Protein AF-A0A090NFE3-F1 (afdb_monomer)

InterPro domains:
  IPR029066 PLP-binding barrel [SSF51419] (34-99)

Organism: NCBI:txid1401327

Solvent-accessible surface area (backbone atoms only — not comparable to full-atom values): 6899 Å² total; per-residue (Å²): 141,56,65,69,56,39,60,73,75,45,48,63,58,55,54,50,53,52,53,38,36,76,70,67,76,46,66,85,99,66,87,86,77,62,63,69,58,52,48,52,52,50,44,54,52,50,58,54,29,56,79,70,74,49,87,48,63,47,72,40,71,91,72,70,52,45,55,72,61,48,53,62,50,40,74,72,69,42,78,25,28,35,22,51,33,67,69,51,41,48,51,32,50,75,69,72,44,65,72,68,39,71,43,58,85,32,62,68,90,73,65,96,89,116

Structure (mmCIF, N/CA/C/O backbone):
data_AF-A0A090NFE3-F1
#
_entry.id   AF-A0A090NFE3-F1
#
loop_
_atom_site.group_PDB
_atom_site.id
_atom_site.type_symbol
_atom_site.label_atom_id
_atom_site.label_alt_id
_atom_site.label_comp_id
_atom_site.label_asym_id
_atom_site.label_entity_id
_atom_site.label_seq_id
_atom_site.pdbx_PDB_ins_code
_atom_site.Cartn_x
_atom_site.Cartn_y
_atom_site.Cartn_z
_atom_site.occupancy
_atom_site.B_iso_or_equiv
_atom_site.auth_seq_id
_atom_site.auth_comp_id
_atom_site.auth_asym_id
_atom_site.auth_atom_id
_atom_site.pdbx_PDB_model_num
ATOM 1 N N . MET A 1 1 ? 4.167 12.636 13.566 1.00 83.25 1 MET A N 1
ATOM 2 C CA . MET A 1 1 ? 4.430 13.386 12.315 1.00 83.25 1 MET A CA 1
ATOM 3 C C . MET A 1 1 ? 3.229 13.502 11.358 1.00 83.25 1 MET A C 1
ATOM 5 O O . MET A 1 1 ? 3.191 14.493 10.653 1.00 83.25 1 MET A O 1
ATOM 9 N N . PHE A 1 2 ? 2.222 12.604 11.348 1.00 97.75 2 PHE A N 1
ATOM 10 C CA . PHE A 1 2 ? 1.078 12.690 10.400 1.00 97.75 2 PHE A CA 1
ATOM 11 C C . PHE A 1 2 ? -0.310 12.963 11.012 1.00 97.75 2 PHE A C 1
ATOM 13 O O . PHE A 1 2 ? -1.293 12.993 10.281 1.00 97.75 2 PHE A O 1
ATOM 20 N N . VAL A 1 3 ? -0.418 13.196 12.324 1.00 98.12 3 VAL A N 1
ATOM 21 C CA . VAL A 1 3 ? -1.723 13.389 12.993 1.00 98.12 3 VAL A CA 1
ATOM 22 C C . VAL A 1 3 ? -2.486 14.600 12.442 1.00 98.12 3 VAL A C 1
ATOM 24 O O . VAL A 1 3 ? -3.661 14.478 12.118 1.00 98.12 3 VAL A O 1
ATOM 27 N N . GLU A 1 4 ? -1.826 15.748 12.269 1.00 98.31 4 GLU A N 1
ATOM 28 C CA . GLU A 1 4 ? -2.481 16.951 11.726 1.00 98.31 4 GLU A CA 1
ATOM 29 C C . GLU A 1 4 ? -2.863 16.796 10.248 1.00 98.31 4 GLU A C 1
ATOM 31 O O . GLU A 1 4 ? -3.933 17.233 9.826 1.00 98.31 4 GLU A O 1
ATOM 36 N N . ALA A 1 5 ? -2.036 16.099 9.462 1.00 98.31 5 ALA A N 1
ATOM 37 C CA . ALA A 1 5 ? -2.374 15.767 8.082 1.00 98.31 5 ALA A CA 1
ATOM 38 C C . ALA A 1 5 ? -3.604 14.850 8.016 1.00 98.31 5 ALA A C 1
ATOM 40 O O . ALA A 1 5 ? -4.516 15.137 7.246 1.00 98.31 5 ALA A O 1
ATOM 41 N N . LEU A 1 6 ? -3.668 13.815 8.863 1.00 98.50 6 LEU A N 1
ATOM 42 C CA . LEU A 1 6 ? -4.808 12.901 8.955 1.00 98.50 6 LEU A CA 1
ATOM 43 C C . LEU A 1 6 ? -6.096 13.647 9.323 1.00 98.50 6 LEU A C 1
ATOM 45 O O . LEU A 1 6 ? -7.093 13.502 8.625 1.00 98.50 6 LEU A O 1
ATOM 49 N N . LYS A 1 7 ? -6.062 14.500 10.356 1.00 98.25 7 LYS A N 1
ATOM 50 C CA . LYS A 1 7 ? -7.2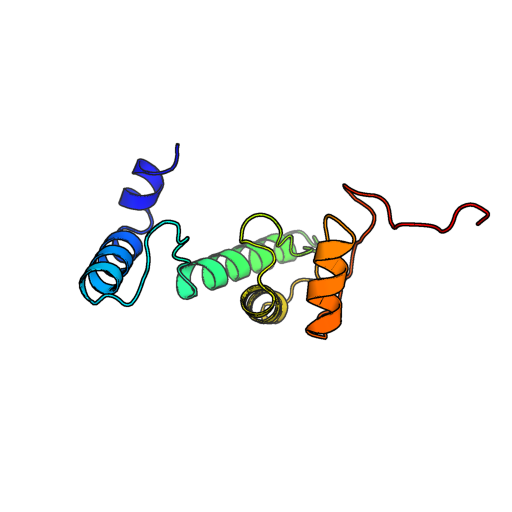19 15.319 10.756 1.00 98.25 7 LYS A CA 1
ATOM 51 C C . LYS A 1 7 ? -7.724 16.212 9.622 1.00 98.25 7 LYS A C 1
ATOM 53 O O . LYS A 1 7 ? -8.929 16.371 9.468 1.00 98.25 7 LYS A O 1
ATOM 58 N N . ARG A 1 8 ? -6.813 16.797 8.837 1.00 98.25 8 ARG A N 1
ATOM 59 C CA . ARG A 1 8 ? -7.162 17.702 7.733 1.00 98.25 8 ARG A CA 1
ATOM 60 C C . ARG A 1 8 ? -7.646 16.963 6.485 1.00 98.25 8 ARG A C 1
ATOM 62 O O . ARG A 1 8 ? -8.545 17.448 5.814 1.00 98.25 8 AR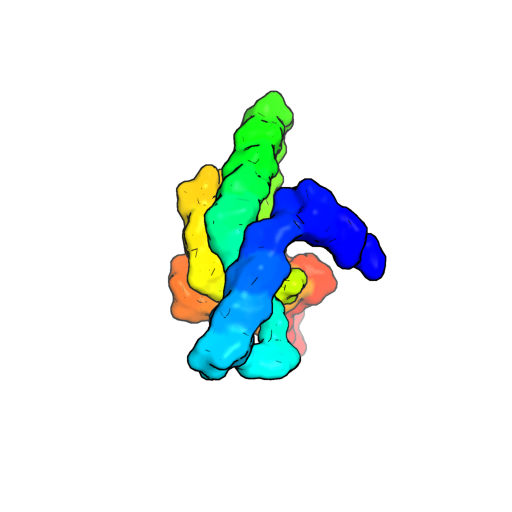G A O 1
ATOM 69 N N . GLN A 1 9 ? -6.999 15.857 6.128 1.00 98.25 9 GLN A N 1
ATOM 70 C CA . GLN A 1 9 ? -7.177 15.201 4.829 1.00 98.25 9 GLN A CA 1
ATOM 71 C C . GLN A 1 9 ? -8.153 14.028 4.878 1.00 98.25 9 GLN A C 1
ATOM 73 O O . GLN A 1 9 ? -8.838 13.791 3.893 1.00 98.25 9 GLN A O 1
ATOM 78 N N . ASN A 1 10 ? -8.217 13.295 5.993 1.00 98.50 10 ASN A N 1
ATOM 79 C CA . ASN A 1 10 ? -9.109 12.149 6.138 1.00 98.50 10 ASN A CA 1
ATOM 80 C C . ASN A 1 10 ? -9.613 11.987 7.591 1.00 98.50 10 ASN A C 1
ATOM 82 O O . ASN A 1 10 ? -9.288 11.008 8.271 1.00 98.50 10 ASN A O 1
ATOM 86 N N . PRO A 1 11 ? -10.411 12.947 8.100 1.00 98.31 11 PRO A N 1
ATOM 87 C CA . PRO A 1 11 ? -11.034 12.823 9.418 1.00 98.31 11 PRO A CA 1
ATOM 88 C C . PRO A 1 11 ? -12.038 11.660 9.486 1.00 98.31 11 PRO A C 1
ATOM 90 O O . PRO A 1 11 ? -12.241 11.095 10.561 1.00 98.31 11 PRO A O 1
ATOM 93 N N . ALA A 1 12 ? -12.624 11.259 8.352 1.00 98.62 12 ALA A N 1
ATOM 94 C CA . ALA A 1 12 ? -13.557 10.138 8.273 1.00 98.62 12 ALA A CA 1
ATOM 95 C C . ALA A 1 12 ? -12.899 8.806 8.670 1.00 98.62 12 ALA A C 1
ATOM 97 O O . ALA A 1 12 ? -13.512 8.023 9.398 1.00 98.62 12 ALA A O 1
ATOM 98 N N . LEU A 1 13 ? -11.634 8.581 8.293 1.00 98.75 13 LEU A N 1
ATOM 99 C CA . LEU A 1 13 ? -10.869 7.406 8.718 1.00 98.75 13 LEU A CA 1
ATOM 100 C C . LEU A 1 13 ? -10.711 7.334 10.245 1.00 98.75 13 LEU A C 1
ATOM 102 O O . LEU A 1 13 ? -10.790 6.246 10.812 1.00 98.75 13 LEU A O 1
ATOM 106 N N . ILE A 1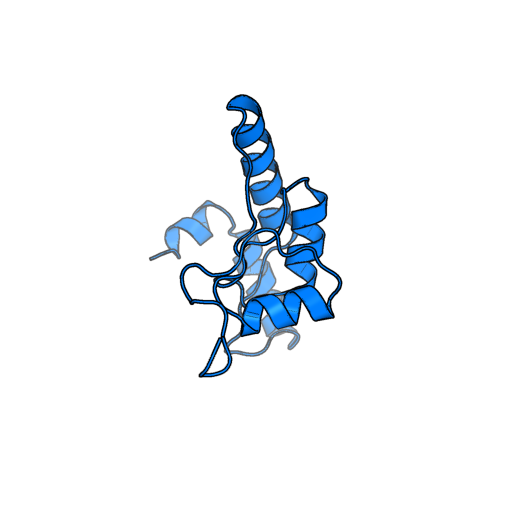 14 ? -10.547 8.475 10.929 1.00 98.69 14 ILE A N 1
ATOM 107 C CA . ILE A 1 14 ? -10.483 8.518 12.401 1.00 98.69 14 ILE A CA 1
ATOM 108 C C . ILE A 1 14 ? -11.813 8.032 12.987 1.00 98.69 14 ILE A C 1
ATOM 110 O O . ILE A 1 14 ? -11.831 7.132 13.828 1.00 98.69 14 ILE A O 1
ATOM 114 N N . SER A 1 15 ? -12.928 8.601 12.522 1.00 98.62 15 SER A N 1
ATOM 115 C CA . SER A 1 15 ? -14.267 8.223 12.981 1.00 98.62 15 SER A CA 1
ATOM 116 C C . SER A 1 15 ? -14.576 6.749 12.704 1.00 98.62 15 SER A C 1
ATOM 118 O O . SER A 1 15 ? -15.083 6.056 13.587 1.00 98.62 15 SER A O 1
ATOM 120 N N . ALA A 1 16 ? -14.226 6.246 11.517 1.00 98.75 16 ALA A N 1
ATOM 121 C CA . ALA A 1 16 ? -14.430 4.853 11.133 1.00 98.75 16 ALA A CA 1
ATOM 122 C C . ALA A 1 16 ? -13.604 3.890 12.000 1.00 98.75 16 ALA A C 1
ATOM 124 O O . ALA A 1 16 ? -14.147 2.912 12.517 1.00 98.75 16 ALA A O 1
ATOM 125 N N . ALA A 1 17 ? -12.319 4.186 12.217 1.00 98.69 17 ALA A N 1
ATOM 126 C CA . ALA A 1 17 ? -11.442 3.367 13.049 1.00 98.69 17 ALA A CA 1
ATOM 127 C C . ALA A 1 17 ? -11.939 3.289 14.502 1.00 98.69 17 ALA A C 1
ATOM 129 O O . ALA A 1 17 ? -12.026 2.195 15.059 1.00 98.69 17 ALA A O 1
ATOM 130 N N . LEU A 1 18 ? -12.329 4.426 15.095 1.00 98.56 18 LEU A N 1
ATOM 131 C CA . LEU A 1 18 ? -12.883 4.466 16.453 1.00 98.56 18 LEU A CA 1
ATOM 132 C C . LEU A 1 18 ? -14.199 3.691 16.553 1.00 98.56 18 LEU A C 1
ATOM 134 O O . LEU A 1 18 ? -14.371 2.907 17.483 1.00 98.56 18 LEU A O 1
ATOM 138 N N . SER A 1 19 ? -15.102 3.864 15.583 1.00 98.75 19 SER A N 1
ATOM 139 C CA . SER A 1 19 ? -16.385 3.158 15.561 1.00 98.75 19 SER A CA 1
ATOM 140 C C . SER A 1 19 ? -16.200 1.641 15.459 1.00 98.75 19 SER A C 1
ATOM 142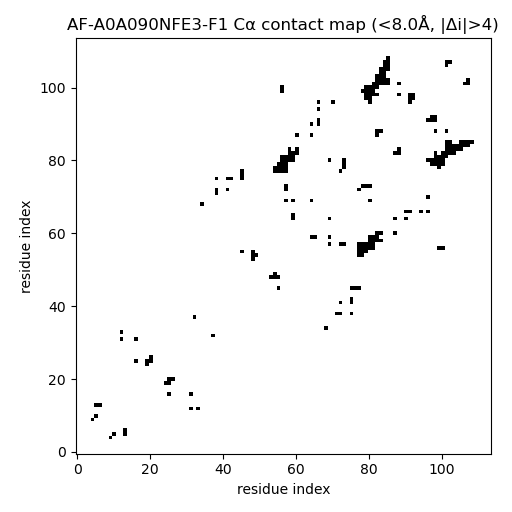 O O . SER A 1 19 ? -16.818 0.888 16.209 1.00 98.75 19 SER A O 1
ATOM 144 N N . LEU A 1 20 ? -15.322 1.172 14.569 1.00 98.75 20 LEU A N 1
ATOM 145 C CA . LEU A 1 20 ? -15.049 -0.256 14.394 1.00 98.75 20 LEU A CA 1
ATOM 146 C C . LEU A 1 20 ? -14.330 -0.864 15.606 1.00 98.75 20 LEU A C 1
ATOM 148 O O . LEU A 1 20 ? -14.627 -1.998 15.983 1.00 98.75 20 LEU A O 1
ATOM 152 N N . TRP A 1 21 ? -13.433 -0.115 16.251 1.00 98.62 21 TRP A N 1
ATOM 153 C CA . TRP A 1 21 ? -12.806 -0.534 17.505 1.00 98.62 21 TRP A CA 1
ATOM 154 C C . TRP A 1 21 ? -13.822 -0.634 18.652 1.00 98.62 21 TRP A C 1
ATOM 156 O O . TRP A 1 21 ? -13.855 -1.650 19.341 1.00 98.62 21 TRP A O 1
ATOM 166 N N . GLN A 1 22 ? -14.714 0.353 18.811 1.00 98.56 22 GLN A N 1
ATOM 167 C CA . GLN A 1 22 ? -15.793 0.314 19.812 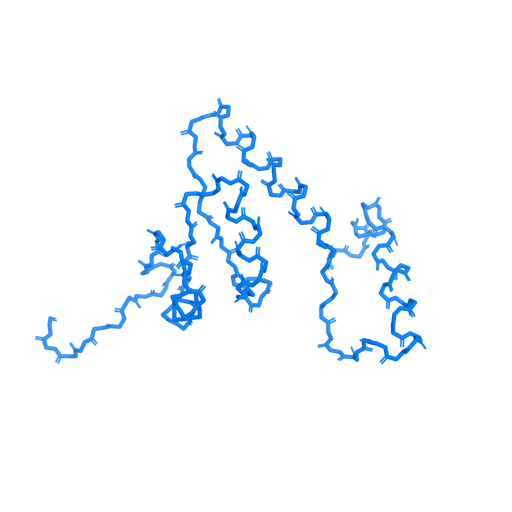1.00 98.56 22 GLN A CA 1
ATOM 168 C C . GLN A 1 22 ? -16.754 -0.864 19.597 1.00 98.56 22 GLN A C 1
ATOM 170 O O . GLN A 1 22 ? -17.294 -1.407 20.555 1.00 98.56 22 GLN A O 1
ATOM 175 N N . GLN A 1 23 ? -16.935 -1.291 18.345 1.00 98.62 23 GLN A N 1
ATOM 176 C CA . GLN A 1 23 ? -17.697 -2.491 17.983 1.00 98.62 23 GLN A CA 1
ATOM 177 C C . GLN A 1 23 ? -16.919 -3.806 18.195 1.00 98.62 23 GLN A C 1
ATOM 179 O O . GLN A 1 23 ? -17.447 -4.872 17.888 1.00 98.62 23 GLN A O 1
ATOM 184 N N . GLY A 1 24 ? -15.662 -3.759 18.651 1.00 98.31 24 GLY A N 1
ATOM 185 C CA . GLY A 1 24 ? -14.808 -4.937 18.829 1.00 98.31 24 GLY A CA 1
ATOM 186 C C . GLY A 1 24 ? -14.312 -5.573 17.524 1.00 98.31 24 GLY A C 1
ATOM 187 O O . GLY A 1 24 ? -13.822 -6.698 17.544 1.00 98.31 24 GLY A O 1
ATOM 188 N N . LYS A 1 25 ? -14.433 -4.882 16.382 1.00 98.62 25 LYS A N 1
ATOM 189 C CA . LYS A 1 25 ? -14.040 -5.396 15.054 1.00 98.62 25 LYS A CA 1
ATOM 190 C C . LYS A 1 25 ? -12.570 -5.154 14.715 1.00 98.62 25 LYS A C 1
ATOM 192 O O . LYS A 1 25 ? -12.063 -5.736 13.761 1.00 98.62 25 LYS A O 1
ATOM 197 N N . ILE A 1 26 ? -11.904 -4.277 15.462 1.00 98.31 26 ILE A N 1
ATOM 198 C CA . ILE A 1 26 ? -10.488 -3.946 15.295 1.00 98.31 26 ILE A CA 1
ATOM 199 C C . ILE A 1 26 ? -9.799 -4.115 16.643 1.00 98.31 26 ILE A C 1
ATOM 201 O O . ILE A 1 26 ? -10.266 -3.590 17.653 1.00 98.31 26 ILE A O 1
ATOM 205 N N . SER A 1 27 ? -8.681 -4.834 16.656 1.00 98.06 27 SER A N 1
ATOM 206 C CA . SER A 1 27 ? -7.839 -4.989 17.841 1.00 98.06 27 SER A CA 1
ATOM 207 C C . SER A 1 27 ? -6.822 -3.844 17.956 1.00 98.06 27 SER A C 1
ATOM 209 O O . SER A 1 27 ? -6.491 -3.207 16.953 1.00 98.06 27 SER A O 1
ATOM 211 N N . PRO A 1 28 ? -6.278 -3.579 19.158 1.00 98.12 28 PRO A N 1
ATOM 212 C CA . PRO A 1 28 ? -5.074 -2.762 19.300 1.00 98.12 28 PRO A CA 1
ATOM 213 C C . PRO A 1 28 ? -3.920 -3.291 18.428 1.00 98.12 28 PRO A C 1
ATOM 215 O O . PRO A 1 28 ? -3.958 -4.435 17.982 1.00 98.12 28 PRO A O 1
ATOM 218 N N . ASP A 1 29 ? -2.899 -2.461 18.193 1.00 98.06 29 ASP A N 1
ATOM 219 C CA . ASP A 1 29 ? -1.756 -2.791 17.316 1.00 98.06 29 ASP A CA 1
ATOM 220 C C . ASP A 1 29 ? -2.160 -3.136 15.864 1.00 98.06 29 ASP A C 1
ATOM 222 O O . ASP A 1 29 ? -1.579 -3.989 15.198 1.00 98.06 29 ASP A O 1
ATOM 226 N N . SER A 1 30 ? -3.195 -2.458 15.356 1.00 98.00 30 SER A N 1
ATOM 227 C CA . SER A 1 30 ? -3.682 -2.607 13.980 1.00 98.00 30 SER A CA 1
ATOM 228 C C . SER A 1 30 ? -3.533 -1.312 13.187 1.00 98.00 30 SER A C 1
ATOM 230 O O . SER A 1 30 ? -3.872 -0.229 13.665 1.00 98.00 30 SER A O 1
ATOM 232 N N . TRP A 1 31 ? -3.099 -1.431 11.932 1.00 98.19 31 TRP A N 1
ATOM 233 C CA . TRP A 1 31 ? -3.181 -0.345 10.956 1.00 98.19 31 TRP A CA 1
ATOM 234 C C . TRP A 1 31 ? -4.516 -0.413 10.214 1.00 98.19 31 TRP A C 1
ATOM 236 O O . TRP A 1 31 ? -4.801 -1.400 9.538 1.00 98.19 31 TRP A O 1
ATOM 246 N N . VAL A 1 32 ? -5.320 0.647 10.310 1.00 98.38 32 VAL A N 1
ATOM 247 C CA . VAL A 1 32 ? -6.569 0.779 9.547 1.00 98.38 32 VAL A CA 1
ATOM 248 C C . VAL A 1 32 ? -6.263 1.484 8.232 1.00 98.38 32 VAL A C 1
ATOM 250 O O . VAL A 1 32 ? -5.780 2.616 8.231 1.00 98.38 32 VAL A O 1
ATOM 253 N N . ILE A 1 33 ? -6.519 0.804 7.116 1.00 98.38 33 ILE A N 1
ATOM 254 C CA . ILE A 1 33 ? -6.261 1.327 5.772 1.00 98.38 33 ILE A CA 1
ATOM 255 C C . ILE A 1 33 ? -7.591 1.711 5.133 1.00 98.38 33 ILE A C 1
ATOM 257 O O . ILE A 1 33 ? -8.473 0.870 4.975 1.00 98.38 33 ILE A O 1
ATOM 261 N N . ASP A 1 34 ? -7.707 2.976 4.742 1.00 98.62 34 ASP A N 1
ATOM 262 C CA . ASP A 1 34 ? -8.798 3.457 3.901 1.00 98.62 34 ASP A CA 1
ATOM 263 C C . ASP A 1 34 ? -8.577 2.979 2.457 1.00 98.62 34 ASP A C 1
ATOM 265 O O . ASP A 1 34 ? -7.678 3.457 1.754 1.00 98.62 34 ASP A O 1
ATOM 269 N N . VAL A 1 35 ? -9.361 1.979 2.046 1.00 98.56 35 VAL A N 1
ATOM 270 C CA . VAL A 1 35 ? -9.246 1.352 0.722 1.00 98.56 35 VAL A CA 1
ATOM 271 C C . VAL A 1 35 ? -9.690 2.307 -0.383 1.00 98.56 35 VAL A C 1
ATOM 273 O O . VAL A 1 35 ? -9.057 2.355 -1.437 1.00 98.56 35 VAL A O 1
ATOM 276 N N . ASP A 1 36 ? -10.726 3.102 -0.147 1.00 98.56 36 ASP A N 1
ATOM 277 C CA . ASP A 1 36 ? -11.223 4.040 -1.150 1.00 98.56 36 ASP A CA 1
ATOM 278 C C . ASP A 1 36 ? -10.155 5.105 -1.417 1.00 98.56 36 ASP A C 1
ATOM 280 O O . ASP A 1 36 ? -9.768 5.355 -2.565 1.00 98.56 36 ASP A O 1
ATOM 284 N N . GLN A 1 37 ? -9.570 5.644 -0.344 1.00 98.69 37 GLN A N 1
ATOM 285 C CA . GLN A 1 37 ? -8.559 6.685 -0.455 1.00 98.69 37 GLN A CA 1
ATOM 286 C C . GLN A 1 37 ? -7.241 6.185 -1.061 1.00 98.69 37 GLN A C 1
ATOM 288 O O . GLN A 1 37 ? -6.613 6.919 -1.830 1.00 98.69 37 GLN A O 1
ATOM 293 N N . ILE A 1 38 ? -6.784 4.963 -0.743 1.00 98.56 38 ILE A N 1
ATOM 294 C CA . ILE A 1 38 ? -5.535 4.437 -1.325 1.00 98.56 38 ILE A CA 1
ATOM 295 C C . ILE A 1 38 ? -5.684 4.159 -2.826 1.00 98.56 38 ILE A C 1
ATOM 297 O O . ILE A 1 38 ? -4.748 4.427 -3.580 1.00 98.56 38 ILE A O 1
ATOM 301 N N . LEU A 1 39 ? -6.853 3.690 -3.277 1.00 98.75 39 LEU A N 1
ATOM 302 C CA . LEU A 1 39 ? -7.125 3.470 -4.698 1.00 98.75 39 LEU A CA 1
ATOM 303 C C . LEU A 1 39 ? -7.242 4.792 -5.458 1.00 98.75 39 LEU A C 1
ATOM 305 O O . LEU A 1 39 ? -6.677 4.921 -6.544 1.00 98.75 39 LEU A O 1
ATOM 309 N N . GLU A 1 40 ? -7.894 5.799 -4.874 1.00 98.75 40 GLU A N 1
ATOM 310 C CA . GLU A 1 40 ? -7.942 7.138 -5.460 1.00 98.75 40 GLU A CA 1
ATOM 311 C C . GLU A 1 40 ? -6.535 7.743 -5.594 1.00 98.75 40 GLU A C 1
ATOM 313 O O . GLU A 1 40 ? -6.166 8.250 -6.657 1.00 98.75 40 GLU A O 1
ATOM 318 N N . ASN A 1 41 ? -5.711 7.637 -4.549 1.00 98.69 41 ASN A N 1
ATOM 319 C CA . ASN A 1 41 ? -4.327 8.107 -4.584 1.00 98.69 41 ASN A CA 1
ATOM 320 C C . ASN A 1 41 ? -3.507 7.367 -5.648 1.00 98.69 41 ASN A C 1
ATOM 322 O O . ASN A 1 41 ? -2.765 7.999 -6.401 1.00 98.69 41 ASN A O 1
ATOM 326 N N . GLY A 1 42 ? -3.665 6.044 -5.744 1.00 98.62 42 GLY A N 1
ATOM 327 C CA . GLY A 1 42 ? -3.004 5.234 -6.764 1.00 98.62 42 GLY A CA 1
ATOM 328 C C . GLY A 1 42 ? -3.396 5.647 -8.183 1.00 98.62 42 GLY A C 1
ATOM 329 O O . GLY A 1 42 ? -2.537 5.806 -9.050 1.00 98.62 42 GLY A O 1
ATOM 330 N N . LYS A 1 43 ? -4.686 5.918 -8.409 1.00 98.69 43 LYS A N 1
ATOM 331 C CA . LYS A 1 43 ? -5.192 6.404 -9.696 1.00 98.69 43 LYS A CA 1
ATOM 332 C C . LYS A 1 43 ? -4.578 7.755 -10.071 1.00 98.69 43 LYS A C 1
ATOM 334 O O . LYS A 1 43 ? -4.062 7.890 -11.177 1.00 98.69 43 LYS A O 1
ATOM 339 N N . ARG A 1 44 ? -4.556 8.719 -9.143 1.00 98.81 44 ARG A N 1
ATOM 340 C CA . ARG A 1 44 ? -3.951 10.048 -9.365 1.00 98.81 44 ARG A CA 1
ATOM 341 C C . ARG A 1 44 ? -2.462 9.955 -9.717 1.00 98.81 44 ARG A C 1
ATOM 343 O O . ARG A 1 44 ? -1.993 10.679 -10.595 1.00 98.81 44 ARG A O 1
ATOM 350 N N . LEU A 1 45 ? -1.721 9.051 -9.068 1.00 98.81 45 LEU A N 1
ATOM 351 C CA . LEU A 1 45 ? -0.312 8.794 -9.388 1.00 98.81 45 LEU A CA 1
ATOM 352 C C . LEU A 1 45 ? -0.143 8.267 -10.816 1.00 98.81 45 LEU A C 1
ATOM 354 O O . LEU A 1 45 ? 0.700 8.774 -11.552 1.00 98.81 45 LEU A O 1
ATOM 358 N N . ILE A 1 46 ? -0.960 7.291 -11.218 1.00 98.50 46 ILE A N 1
ATOM 359 C CA . ILE A 1 46 ? -0.926 6.715 -12.568 1.00 98.50 46 ILE A CA 1
ATOM 360 C C . ILE A 1 46 ? -1.278 7.752 -13.633 1.00 98.50 46 ILE A C 1
ATOM 362 O O . ILE A 1 46 ? -0.571 7.867 -14.631 1.00 98.50 46 ILE A O 1
ATOM 366 N N . GLU A 1 47 ? -2.344 8.524 -13.428 1.00 98.50 47 GLU A N 1
ATOM 367 C CA . GLU A 1 47 ? -2.746 9.587 -14.355 1.00 98.50 47 GLU A CA 1
ATOM 368 C C . GLU A 1 47 ? -1.633 10.622 -14.524 1.00 98.50 47 GLU A C 1
ATOM 370 O O . GLU A 1 47 ? -1.295 10.982 -15.649 1.00 98.50 47 GLU A O 1
ATOM 375 N N . THR A 1 48 ? -0.997 11.021 -13.422 1.00 98.75 48 THR A N 1
ATOM 376 C CA . THR A 1 48 ? 0.132 11.954 -13.455 1.00 98.75 48 THR A CA 1
ATOM 377 C C . THR A 1 48 ? 1.325 11.358 -14.199 1.00 98.75 48 THR A C 1
ATOM 379 O O . THR A 1 48 ? 1.876 12.004 -15.082 1.00 98.75 48 THR A O 1
ATOM 382 N N . ALA A 1 49 ? 1.715 10.117 -13.902 1.00 98.62 49 ALA A N 1
ATOM 383 C CA . ALA A 1 49 ? 2.859 9.474 -14.547 1.00 98.62 49 ALA A CA 1
ATOM 384 C C . ALA A 1 49 ? 2.658 9.299 -16.062 1.00 98.62 49 ALA A C 1
ATOM 386 O O . ALA A 1 49 ? 3.590 9.524 -16.837 1.00 98.62 49 ALA A O 1
ATOM 387 N N . ARG A 1 50 ? 1.424 9.005 -16.499 1.00 97.94 50 ARG A N 1
ATOM 388 C CA . ARG A 1 50 ? 1.060 8.922 -17.923 1.00 97.94 50 ARG A CA 1
ATOM 389 C C . ARG A 1 50 ? 1.282 10.236 -18.670 1.00 97.94 50 ARG A C 1
ATOM 391 O O . ARG A 1 50 ? 1.754 10.185 -19.801 1.00 97.94 50 ARG A O 1
ATOM 398 N N . LEU A 1 51 ? 1.011 11.391 -18.051 1.00 98.44 51 LEU A N 1
ATOM 399 C CA . LEU A 1 51 ? 1.258 12.704 -18.674 1.00 98.44 51 LEU A CA 1
ATOM 400 C C . LEU A 1 51 ? 2.737 12.926 -19.021 1.00 98.44 51 LEU A C 1
ATOM 402 O O . LEU A 1 51 ? 3.042 13.663 -19.955 1.00 98.44 51 LEU A O 1
ATOM 406 N N . TYR A 1 52 ? 3.641 12.275 -18.290 1.00 98.56 52 TYR A N 1
ATOM 407 C CA . TYR A 1 52 ? 5.087 12.403 -18.463 1.00 98.56 52 TYR A CA 1
ATOM 408 C C . TYR A 1 52 ? 5.739 11.175 -19.114 1.00 98.56 52 TYR A C 1
ATOM 410 O O . TYR A 1 52 ? 6.960 11.141 -19.237 1.00 98.56 52 TYR A O 1
ATOM 418 N N . GLY A 1 53 ? 4.962 10.163 -19.517 1.00 98.12 53 GLY A N 1
ATOM 419 C CA . GLY A 1 53 ? 5.504 8.919 -20.075 1.00 98.12 53 GLY A CA 1
ATOM 420 C C . GLY A 1 53 ? 6.356 8.115 -19.084 1.00 98.12 53 GLY A C 1
ATOM 421 O O . GLY A 1 53 ? 7.293 7.436 -19.494 1.00 98.12 53 GLY A O 1
ATOM 422 N N . ILE A 1 54 ? 6.064 8.214 -17.783 1.00 98.75 54 ILE A N 1
ATOM 423 C CA . ILE A 1 54 ? 6.788 7.510 -16.718 1.00 98.75 54 ILE A CA 1
ATOM 424 C C . ILE A 1 54 ? 6.026 6.239 -16.336 1.00 98.75 54 ILE A C 1
ATOM 426 O O . ILE A 1 54 ? 4.824 6.275 -16.074 1.00 98.75 54 ILE A O 1
ATOM 430 N N . GLU A 1 55 ? 6.738 5.119 -16.236 1.00 98.44 55 GLU A N 1
ATOM 431 C CA . GLU A 1 55 ? 6.195 3.874 -15.694 1.00 98.44 55 GLU A CA 1
ATOM 432 C C . GLU A 1 55 ? 6.320 3.814 -14.169 1.00 98.44 55 GLU A C 1
ATOM 434 O O . GLU A 1 55 ? 7.333 4.215 -13.592 1.00 98.44 55 GLU A O 1
ATOM 439 N N . LEU A 1 56 ? 5.294 3.275 -13.505 1.00 98.75 56 LEU A N 1
ATOM 440 C CA . LEU A 1 56 ? 5.276 3.120 -12.053 1.00 98.75 56 LEU A CA 1
ATOM 441 C C . LEU A 1 56 ? 5.286 1.645 -11.656 1.00 98.75 56 LEU A C 1
ATOM 443 O O . LEU A 1 56 ? 4.385 0.883 -12.016 1.00 98.75 56 LEU A O 1
ATOM 447 N N . TYR A 1 57 ? 6.253 1.278 -10.814 1.00 98.69 57 TYR A N 1
ATOM 448 C CA . TYR A 1 57 ? 6.223 0.028 -10.062 1.00 98.69 57 TYR A CA 1
ATOM 449 C C . TYR A 1 57 ? 5.638 0.245 -8.670 1.00 98.69 57 TYR A C 1
ATOM 451 O O . TYR A 1 57 ? 5.977 1.202 -7.970 1.00 98.69 57 TYR A O 1
ATOM 459 N N . LEU A 1 58 ? 4.773 -0.672 -8.246 1.00 98.69 58 LEU A N 1
ATOM 460 C CA . LEU A 1 58 ? 4.114 -0.605 -6.951 1.00 98.69 58 LEU A CA 1
ATOM 461 C C . LEU A 1 58 ? 5.026 -1.166 -5.850 1.00 98.69 58 LEU A C 1
ATOM 463 O O . LEU A 1 58 ? 5.343 -2.353 -5.855 1.00 98.69 58 LEU A O 1
ATOM 467 N N . MET A 1 59 ? 5.421 -0.327 -4.890 1.00 98.31 59 MET A N 1
ATOM 468 C CA . MET A 1 59 ? 6.127 -0.741 -3.668 1.00 98.31 59 MET A CA 1
ATOM 469 C C . MET A 1 59 ? 5.115 -1.010 -2.551 1.00 98.31 59 MET A C 1
ATOM 471 O O . MET A 1 59 ? 4.314 -0.128 -2.234 1.00 98.31 59 MET A O 1
ATOM 475 N N . THR A 1 60 ? 5.158 -2.201 -1.939 1.00 97.62 60 THR A N 1
ATOM 476 C CA . THR A 1 60 ? 4.131 -2.638 -0.970 1.00 97.62 60 THR A CA 1
ATOM 477 C C . THR A 1 60 ? 4.627 -2.788 0.470 1.00 97.62 60 THR A C 1
ATOM 479 O O . THR A 1 60 ? 3.830 -2.955 1.399 1.00 97.62 60 THR A O 1
ATOM 482 N N . LYS A 1 61 ? 5.946 -2.693 0.685 1.00 95.81 61 LYS A N 1
ATOM 483 C CA . LYS A 1 61 ? 6.601 -2.909 1.984 1.00 95.81 61 LYS A CA 1
ATOM 484 C C . LYS A 1 61 ? 5.971 -2.112 3.129 1.00 95.81 61 LYS A C 1
ATOM 486 O O . LYS A 1 61 ? 5.752 -2.661 4.206 1.00 95.81 61 LYS A O 1
ATOM 491 N N . GLN A 1 62 ? 5.693 -0.831 2.900 1.00 95.19 62 GLN A N 1
ATOM 492 C CA . GLN A 1 62 ? 5.241 0.125 3.913 1.00 95.19 62 GLN A CA 1
ATOM 493 C C . GLN A 1 62 ? 3.823 -0.139 4.434 1.00 95.19 62 GLN A C 1
ATOM 495 O O . GLN A 1 62 ? 3.513 0.277 5.542 1.00 95.19 62 GLN A O 1
ATOM 500 N N . PHE A 1 63 ? 2.983 -0.851 3.678 1.00 96.06 63 PHE A N 1
ATOM 501 C CA . PHE A 1 63 ? 1.635 -1.250 4.107 1.00 96.06 63 PHE A CA 1
ATOM 502 C C . PHE A 1 63 ? 1.533 -2.761 4.361 1.00 96.06 63 PHE A C 1
ATOM 504 O O . PHE A 1 63 ? 0.485 -3.381 4.186 1.00 96.06 63 PHE A O 1
ATOM 511 N N . GLY A 1 64 ? 2.646 -3.374 4.773 1.00 95.62 64 GLY A N 1
ATOM 512 C CA . GLY A 1 64 ? 2.663 -4.760 5.237 1.00 95.62 64 GLY A CA 1
ATOM 513 C C . GLY A 1 64 ? 2.685 -5.803 4.124 1.00 95.62 64 GLY A C 1
ATOM 514 O O . GLY A 1 64 ? 2.349 -6.955 4.383 1.00 95.62 64 GLY A O 1
ATOM 515 N N . ARG A 1 65 ? 3.101 -5.441 2.900 1.00 96.88 65 ARG A N 1
ATOM 516 C CA . ARG A 1 65 ? 3.226 -6.385 1.772 1.00 96.88 65 ARG A CA 1
ATOM 517 C C . ARG A 1 65 ? 1.903 -7.092 1.460 1.00 96.88 65 ARG A C 1
ATOM 519 O O . ARG A 1 65 ? 1.883 -8.284 1.161 1.00 96.88 65 ARG A O 1
ATOM 526 N N . ASN A 1 66 ? 0.794 -6.368 1.606 1.00 98.38 66 ASN A N 1
ATOM 527 C CA . ASN A 1 66 ? -0.550 -6.923 1.522 1.00 98.38 66 ASN A CA 1
ATOM 528 C C . ASN A 1 66 ? -0.896 -7.286 0.059 1.00 98.38 66 ASN A C 1
ATOM 530 O O . ASN A 1 66 ? -1.022 -6.373 -0.764 1.00 98.38 66 ASN A O 1
ATOM 534 N N . PRO A 1 67 ? -1.067 -8.580 -0.284 1.00 98.25 67 PRO A N 1
ATOM 535 C CA . PRO A 1 67 ? -1.319 -8.991 -1.664 1.00 98.25 67 PRO A CA 1
ATOM 536 C C . PRO A 1 67 ? -2.701 -8.560 -2.166 1.00 98.25 67 PRO A C 1
ATOM 538 O O . PRO A 1 67 ? -2.843 -8.255 -3.343 1.00 98.25 67 PRO A O 1
ATOM 541 N N . TRP A 1 68 ? -3.700 -8.460 -1.285 1.00 98.62 68 TRP A N 1
ATOM 542 C CA . TRP A 1 68 ? -5.045 -8.025 -1.667 1.00 98.62 68 TRP A CA 1
ATOM 543 C C . TRP A 1 68 ? -5.052 -6.558 -2.117 1.00 98.62 68 TRP A C 1
ATOM 545 O O . TRP A 1 68 ? -5.599 -6.229 -3.165 1.00 98.62 68 TRP A O 1
ATOM 555 N N . LEU A 1 69 ? -4.371 -5.674 -1.379 1.00 98.56 69 LEU A N 1
ATOM 556 C CA . LEU A 1 69 ? -4.198 -4.279 -1.799 1.00 98.56 69 LEU A CA 1
ATOM 557 C C . LEU A 1 69 ? -3.343 -4.167 -3.063 1.00 98.56 69 LEU A C 1
ATOM 559 O O . LEU A 1 69 ? -3.653 -3.360 -3.937 1.00 98.56 69 LEU A O 1
ATOM 563 N N . ALA A 1 70 ? -2.283 -4.973 -3.169 1.00 98.62 70 ALA A N 1
ATOM 564 C CA . ALA A 1 70 ? -1.420 -4.977 -4.343 1.00 98.62 70 ALA A CA 1
ATOM 565 C C . ALA A 1 70 ? -2.196 -5.346 -5.615 1.00 98.62 70 ALA A C 1
ATOM 567 O O . ALA A 1 70 ? -2.060 -4.659 -6.620 1.00 98.62 70 ALA A O 1
ATOM 568 N N . GLU A 1 71 ? -3.058 -6.363 -5.557 1.00 98.69 71 GLU A N 1
ATOM 569 C CA . GLU A 1 71 ? -3.934 -6.757 -6.665 1.00 98.69 71 GLU A CA 1
ATOM 570 C C . GLU A 1 71 ? -4.849 -5.604 -7.107 1.00 98.69 71 GLU A C 1
ATOM 572 O O . GLU A 1 71 ? -4.902 -5.268 -8.292 1.00 98.69 71 GLU A O 1
ATOM 577 N N . LYS A 1 72 ? -5.532 -4.948 -6.157 1.00 98.69 72 LYS A N 1
ATOM 578 C CA . LYS A 1 72 ? -6.440 -3.832 -6.467 1.00 98.69 72 LYS A CA 1
ATOM 579 C C . LYS A 1 72 ? -5.711 -2.628 -7.058 1.00 98.69 72 LYS A C 1
ATOM 581 O O . LYS A 1 72 ? -6.220 -2.013 -7.990 1.00 98.69 72 LYS A O 1
ATOM 586 N N . LEU A 1 73 ? -4.523 -2.306 -6.549 1.00 98.69 73 LEU A N 1
ATOM 587 C CA . LEU A 1 73 ? -3.705 -1.214 -7.075 1.00 98.69 73 LEU A CA 1
ATOM 588 C C . LEU A 1 73 ? -3.137 -1.551 -8.457 1.00 98.69 73 LEU A C 1
ATOM 590 O O . LEU A 1 73 ? -3.189 -0.706 -9.344 1.00 98.69 73 LEU A O 1
ATOM 594 N N . LEU A 1 74 ? -2.661 -2.780 -8.682 1.00 98.56 74 LEU A N 1
ATOM 595 C CA . LEU A 1 74 ? -2.185 -3.224 -9.997 1.00 98.56 74 LEU A CA 1
ATOM 596 C C . LEU A 1 74 ? -3.259 -3.077 -11.078 1.00 98.56 74 LEU A C 1
ATOM 598 O O . LEU A 1 74 ? -2.948 -2.625 -12.179 1.00 98.56 74 LEU A O 1
ATOM 602 N N . ALA A 1 75 ? -4.522 -3.366 -10.750 1.00 98.38 75 ALA A N 1
ATOM 603 C CA . ALA A 1 75 ? -5.646 -3.206 -11.673 1.00 98.38 75 ALA A CA 1
ATOM 604 C C . ALA A 1 75 ? -5.852 -1.756 -12.167 1.00 98.38 75 ALA A C 1
ATOM 606 O O . ALA A 1 75 ? -6.503 -1.550 -13.189 1.00 98.38 75 ALA A O 1
ATOM 607 N N . LEU A 1 76 ? -5.274 -0.749 -11.497 1.00 98.19 76 LEU A N 1
ATOM 608 C CA . LEU A 1 76 ? -5.301 0.651 -11.945 1.00 98.19 76 LEU A CA 1
ATOM 609 C C . LEU A 1 76 ? -4.331 0.932 -13.111 1.00 98.19 76 LEU A C 1
ATOM 611 O O . LEU A 1 76 ? -4.431 1.978 -13.760 1.00 98.19 76 LEU A O 1
ATOM 615 N N . GLY A 1 77 ? -3.409 0.006 -13.397 1.00 97.88 77 GLY A N 1
ATOM 616 C CA . GLY A 1 77 ? -2.466 0.092 -14.515 1.00 97.88 77 GLY A CA 1
ATOM 617 C C . GLY A 1 77 ? -1.016 0.378 -14.124 1.00 97.88 77 GLY A C 1
ATOM 618 O O . GLY A 1 77 ? -0.297 0.979 -14.917 1.00 97.88 77 GLY A O 1
ATOM 619 N N . TYR A 1 78 ? -0.587 -0.023 -12.924 1.00 98.56 78 TYR A N 1
ATOM 620 C CA . TYR A 1 78 ? 0.840 -0.077 -12.581 1.00 98.56 78 TYR A CA 1
ATOM 621 C C . TYR A 1 78 ? 1.529 -1.183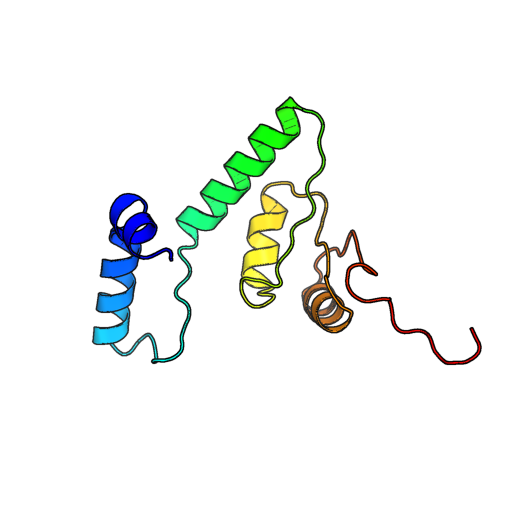 -13.393 1.00 98.56 78 TYR A C 1
ATOM 623 O O . TYR A 1 78 ? 0.953 -2.253 -13.582 1.00 98.56 78 TYR A O 1
ATOM 631 N N . SER A 1 79 ? 2.781 -0.967 -13.808 1.00 98.31 79 SER A N 1
ATOM 632 C CA . SER A 1 79 ? 3.521 -1.915 -14.662 1.00 98.31 79 SER A CA 1
ATOM 633 C C . SER A 1 79 ? 3.906 -3.220 -13.948 1.00 98.31 79 SER A C 1
ATOM 635 O O . SER A 1 79 ? 4.316 -4.192 -14.577 1.00 98.31 79 SER A O 1
ATOM 637 N N . GLY A 1 80 ? 3.790 -3.258 -12.620 1.00 98.12 80 GLY A N 1
ATOM 638 C CA . GLY A 1 80 ? 4.026 -4.439 -11.796 1.00 98.12 80 GLY A CA 1
ATOM 639 C C . GLY A 1 80 ? 4.514 -4.076 -10.398 1.00 98.12 80 GLY A C 1
ATOM 640 O O . GLY A 1 80 ? 4.632 -2.901 -10.044 1.00 98.12 80 GLY A O 1
ATOM 641 N N . ILE A 1 81 ? 4.794 -5.089 -9.580 1.00 98.75 81 ILE A N 1
ATOM 642 C CA . ILE A 1 81 ? 5.276 -4.887 -8.208 1.00 98.75 81 ILE A CA 1
ATOM 643 C C . ILE A 1 81 ? 6.802 -4.797 -8.193 1.00 98.75 81 ILE A C 1
ATOM 645 O O . ILE A 1 81 ? 7.487 -5.640 -8.782 1.00 98.75 81 ILE A O 1
ATOM 649 N N . VAL A 1 82 ? 7.332 -3.810 -7.467 1.00 98.62 82 VAL A N 1
ATOM 650 C CA . VAL A 1 82 ? 8.736 -3.786 -7.046 1.00 98.62 82 VAL A CA 1
ATOM 651 C C . VAL A 1 82 ? 8.846 -4.423 -5.663 1.00 98.62 82 VAL A C 1
ATOM 653 O O . VAL A 1 82 ? 8.405 -3.866 -4.661 1.00 98.62 82 VAL A O 1
ATOM 656 N N . ALA A 1 83 ? 9.434 -5.615 -5.603 1.00 98.38 83 ALA A N 1
ATOM 657 C CA . ALA A 1 83 ? 9.626 -6.339 -4.356 1.00 98.38 83 ALA A CA 1
ATOM 658 C C . ALA A 1 83 ? 10.970 -5.958 -3.718 1.00 98.38 83 ALA A C 1
ATOM 660 O O . ALA A 1 83 ? 12.031 -6.282 -4.252 1.00 98.38 83 ALA A O 1
ATOM 661 N N . VAL A 1 84 ? 10.923 -5.318 -2.542 1.00 97.56 84 VAL A N 1
ATOM 662 C CA . VAL A 1 84 ? 12.125 -4.820 -1.842 1.00 97.56 84 VAL A CA 1
ATOM 663 C C . VAL A 1 84 ? 13.100 -5.924 -1.422 1.00 97.56 84 VAL A C 1
ATOM 665 O O . VAL A 1 84 ? 14.297 -5.677 -1.282 1.00 97.56 84 VAL A O 1
ATOM 668 N N . ASP A 1 85 ? 12.574 -7.124 -1.163 1.00 97.62 85 ASP A N 1
ATOM 669 C CA . ASP A 1 85 ? 13.316 -8.308 -0.755 1.00 97.62 85 ASP A CA 1
ATOM 670 C C . ASP A 1 85 ? 12.633 -9.594 -1.240 1.00 97.62 85 ASP A C 1
ATOM 672 O O . ASP A 1 85 ? 11.480 -9.612 -1.684 1.00 97.62 85 ASP A O 1
ATOM 676 N N . TYR A 1 86 ? 13.357 -10.707 -1.138 1.00 96.44 86 TYR A N 1
ATOM 677 C CA . TYR A 1 86 ? 12.896 -12.012 -1.608 1.00 96.44 86 TYR A CA 1
ATOM 678 C C . TYR A 1 86 ? 11.679 -12.558 -0.843 1.00 96.44 86 TYR A C 1
ATOM 680 O O . TYR A 1 86 ? 10.942 -13.387 -1.382 1.00 96.44 86 TYR A O 1
ATOM 688 N N . LYS A 1 87 ? 11.431 -12.116 0.399 1.00 96.81 87 LYS A N 1
ATOM 689 C CA . LYS A 1 87 ? 10.250 -12.543 1.165 1.00 96.81 87 LYS A CA 1
ATOM 690 C C . LYS A 1 87 ? 8.997 -11.853 0.632 1.00 96.81 87 LYS A C 1
ATOM 692 O O . LYS A 1 87 ? 7.971 -12.514 0.508 1.00 96.81 87 LYS A O 1
ATOM 697 N N . GLU A 1 88 ? 9.082 -10.567 0.285 1.00 98.00 88 GLU A N 1
ATOM 698 C CA 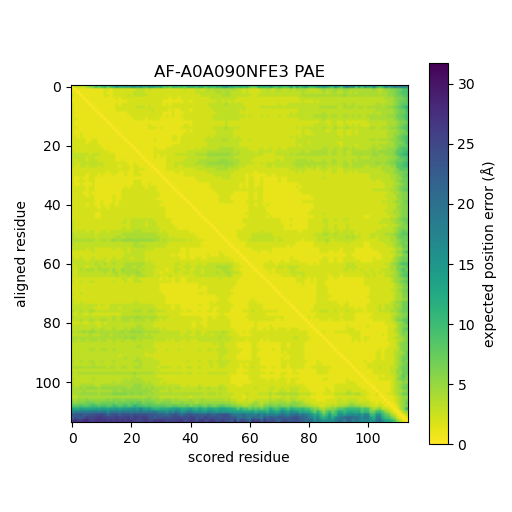. GLU A 1 88 ? 7.999 -9.830 -0.384 1.00 98.00 88 GLU A CA 1
ATOM 699 C C . GLU A 1 88 ? 7.706 -10.417 -1.764 1.00 98.00 88 GLU A C 1
ATOM 701 O O . GLU A 1 88 ? 6.559 -10.753 -2.050 1.00 98.00 88 GLU A O 1
ATOM 706 N N . ALA A 1 89 ? 8.747 -10.675 -2.565 1.00 98.06 89 ALA A N 1
ATOM 707 C CA . ALA A 1 89 ? 8.588 -11.328 -3.863 1.00 98.06 89 ALA A CA 1
ATOM 708 C C . ALA A 1 89 ? 7.869 -12.681 -3.734 1.00 98.06 89 ALA A C 1
ATOM 710 O O . ALA A 1 89 ? 6.988 -12.999 -4.529 1.00 98.06 89 ALA A O 1
ATOM 711 N N . ARG A 1 90 ? 8.189 -13.468 -2.698 1.00 97.69 90 ARG A N 1
ATOM 712 C CA . ARG A 1 90 ? 7.513 -14.743 -2.424 1.00 97.69 90 ARG A CA 1
ATOM 713 C C . ARG A 1 90 ? 6.030 -14.574 -2.085 1.00 97.69 90 ARG A C 1
ATOM 715 O O . ARG A 1 90 ? 5.239 -15.398 -2.532 1.00 97.69 90 ARG A O 1
ATOM 722 N N . VAL A 1 91 ? 5.649 -13.555 -1.309 1.00 98.31 91 VAL A N 1
ATOM 723 C CA . VAL A 1 91 ? 4.231 -13.266 -1.006 1.00 98.31 91 VAL A CA 1
ATOM 724 C C . VAL A 1 91 ? 3.471 -12.958 -2.295 1.00 98.31 91 VAL A C 1
ATOM 726 O O . VAL A 1 91 ? 2.446 -13.581 -2.555 1.00 98.31 91 VAL A O 1
ATOM 729 N N . MET A 1 92 ? 4.018 -12.082 -3.138 1.00 98.50 92 MET A N 1
ATOM 730 C CA . MET A 1 92 ? 3.359 -11.655 -4.377 1.00 98.50 92 MET A CA 1
ATOM 731 C C . MET A 1 92 ? 3.250 -12.785 -5.397 1.00 98.50 92 MET A C 1
ATOM 733 O O . MET A 1 92 ? 2.177 -13.014 -5.947 1.00 98.50 92 MET A O 1
ATOM 737 N N . ARG A 1 93 ? 4.318 -13.574 -5.574 1.00 98.06 93 ARG A N 1
ATOM 738 C CA . ARG A 1 93 ? 4.293 -14.747 -6.463 1.00 98.06 93 ARG A CA 1
ATOM 739 C C . ARG A 1 93 ? 3.302 -15.813 -5.992 1.00 98.06 93 ARG A C 1
ATOM 741 O O . ARG A 1 93 ? 2.621 -16.400 -6.822 1.00 98.06 93 ARG A O 1
ATOM 748 N N . ARG A 1 94 ? 3.175 -16.049 -4.679 1.00 98.31 94 ARG A N 1
ATOM 749 C CA . ARG A 1 94 ? 2.160 -16.971 -4.126 1.00 98.31 94 ARG A CA 1
ATOM 750 C C . ARG A 1 94 ? 0.730 -16.489 -4.362 1.00 98.31 94 ARG A C 1
ATOM 752 O O . ARG A 1 94 ? -0.152 -17.321 -4.515 1.00 98.31 94 ARG A O 1
ATOM 759 N N . ALA A 1 95 ? 0.519 -15.177 -4.405 1.00 98.25 95 ALA A N 1
ATOM 760 C CA . ALA A 1 95 ? -0.760 -14.571 -4.757 1.00 98.25 95 ALA A CA 1
ATOM 761 C C . ALA A 1 95 ? -1.006 -14.500 -6.280 1.00 98.25 95 ALA A C 1
ATOM 763 O O . ALA A 1 95 ? -2.025 -13.968 -6.700 1.00 98.25 95 ALA A O 1
ATOM 764 N N . GLY A 1 96 ? -0.085 -15.004 -7.114 1.00 98.31 96 GLY A N 1
ATOM 765 C CA . GLY A 1 96 ? -0.204 -14.945 -8.574 1.00 98.31 96 GLY A CA 1
ATOM 766 C C . GLY A 1 96 ? 0.037 -13.555 -9.173 1.00 98.31 96 GLY A C 1
ATOM 767 O O . GLY A 1 96 ? -0.308 -13.328 -10.329 1.00 98.31 96 GLY A O 1
ATOM 768 N N . LEU A 1 97 ? 0.625 -12.624 -8.414 1.00 98.50 97 LEU A N 1
ATOM 769 C CA . LEU A 1 97 ? 0.831 -11.243 -8.851 1.00 98.50 97 LEU A CA 1
ATOM 770 C C . LEU A 1 97 ? 2.193 -11.047 -9.545 1.00 98.50 97 LEU A C 1
ATOM 772 O O . LEU A 1 97 ? 3.201 -11.623 -9.113 1.00 98.50 97 LEU A O 1
ATOM 776 N N . PRO A 1 98 ? 2.260 -10.203 -10.593 1.00 98.25 98 PRO A N 1
ATOM 777 C CA . PRO A 1 98 ? 3.486 -9.955 -11.341 1.00 98.25 98 PRO A CA 1
ATOM 778 C C . PRO A 1 98 ? 4.496 -9.126 -10.532 1.00 98.25 98 PRO A C 1
ATOM 780 O O . PRO A 1 98 ? 4.228 -7.996 -10.118 1.00 98.25 98 PRO A O 1
ATOM 783 N N . VAL A 1 99 ? 5.700 -9.676 -10.356 1.00 98.50 99 VAL A N 1
ATOM 784 C CA . VAL A 1 99 ? 6.864 -8.959 -9.811 1.00 98.50 99 VAL A CA 1
ATOM 785 C C . VAL A 1 99 ? 7.701 -8.454 -10.984 1.00 98.50 99 VAL A C 1
ATOM 787 O O . VAL A 1 99 ? 8.384 -9.251 -11.625 1.00 98.50 99 VAL A O 1
ATOM 790 N N . ALA A 1 100 ? 7.636 -7.149 -11.255 1.00 98.44 100 ALA A N 1
ATOM 791 C CA . ALA A 1 100 ? 8.349 -6.502 -12.359 1.00 98.44 100 ALA A CA 1
ATOM 792 C C . ALA A 1 100 ? 9.790 -6.121 -11.993 1.00 98.44 100 ALA A C 1
ATOM 794 O O . ALA A 1 100 ? 10.663 -6.102 -12.855 1.00 98.44 100 ALA A O 1
ATOM 795 N N . HIS A 1 101 ? 10.061 -5.855 -10.712 1.00 98.50 101 HIS A N 1
ATOM 796 C CA . HIS A 1 101 ? 11.399 -5.504 -10.243 1.00 98.50 101 HIS A CA 1
ATOM 797 C C . HIS A 1 101 ? 11.721 -6.202 -8.917 1.00 98.50 101 HIS A C 1
ATOM 799 O O . HIS A 1 101 ? 10.912 -6.226 -7.989 1.00 98.50 101 HIS A O 1
ATOM 805 N N . GLN A 1 102 ? 12.914 -6.787 -8.831 1.00 98.06 102 GLN A N 1
ATOM 806 C CA . GLN A 1 102 ? 13.449 -7.450 -7.645 1.00 98.06 102 GLN A CA 1
ATOM 807 C C . GLN A 1 102 ? 14.980 -7.334 -7.663 1.00 98.06 102 GLN A C 1
ATOM 809 O O . GLN A 1 102 ? 15.576 -7.289 -8.734 1.00 98.06 102 GLN A O 1
ATOM 814 N N . GLY A 1 103 ? 15.614 -7.313 -6.489 1.00 97.19 103 GLY A N 1
ATOM 815 C CA . GLY A 1 103 ? 17.071 -7.171 -6.348 1.00 97.19 103 GLY A CA 1
ATOM 816 C C . GLY A 1 103 ? 17.499 -5.825 -5.762 1.00 97.19 103 GLY A C 1
ATOM 817 O O . GLY A 1 103 ? 18.658 -5.651 -5.402 1.00 97.19 103 GLY A O 1
ATOM 818 N N . HIS A 1 104 ? 16.561 -4.893 -5.595 1.00 96.56 104 HIS A N 1
ATOM 819 C CA . HIS A 1 104 ? 16.775 -3.615 -4.933 1.00 96.56 104 HIS A CA 1
ATOM 820 C C . HIS A 1 104 ? 15.636 -3.363 -3.933 1.00 96.56 104 HIS A C 1
ATOM 822 O O . HIS A 1 104 ? 14.461 -3.426 -4.284 1.00 96.56 104 HIS A O 1
ATOM 828 N N . LEU A 1 105 ? 15.902 -3.086 -2.659 1.00 96.56 105 LEU A N 1
ATOM 829 C CA . LEU A 1 105 ? 17.201 -2.807 -2.029 1.00 96.56 105 LEU A CA 1
ATOM 830 C C . LEU A 1 105 ? 17.983 -4.067 -1.624 1.00 96.56 105 LEU A C 1
ATOM 832 O O . LEU A 1 105 ? 19.177 -3.986 -1.354 1.00 96.56 105 LEU A O 1
ATOM 836 N N . VAL A 1 106 ? 17.318 -5.223 -1.557 1.00 97.50 106 VAL A N 1
ATOM 837 C CA . VAL A 1 106 ? 17.931 -6.495 -1.155 1.00 97.50 106 VAL A CA 1
ATOM 838 C C . VAL A 1 106 ? 18.161 -7.369 -2.381 1.00 97.50 106 VAL A C 1
ATOM 840 O O . VAL A 1 106 ? 17.243 -7.593 -3.171 1.00 97.50 106 VAL A O 1
ATOM 843 N N . GLN A 1 107 ? 19.381 -7.894 -2.502 1.00 96.44 107 GLN A N 1
ATOM 844 C CA . GLN A 1 107 ? 19.787 -8.768 -3.599 1.00 96.44 107 GLN A CA 1
ATOM 845 C C . GLN A 1 107 ? 18.951 -10.052 -3.652 1.00 96.44 107 GLN A C 1
ATOM 847 O O . GLN A 1 107 ? 18.440 -10.545 -2.639 1.00 96.44 107 GLN A O 1
ATOM 852 N N . ILE A 1 108 ? 18.819 -10.605 -4.856 1.00 94.62 108 ILE A N 1
ATOM 853 C CA . ILE A 1 108 ? 18.189 -11.909 -5.057 1.00 94.62 108 ILE A CA 1
ATOM 854 C C . ILE A 1 108 ? 19.126 -12.970 -4.456 1.00 94.62 108 ILE A C 1
ATOM 856 O O . ILE A 1 108 ? 20.300 -12.994 -4.823 1.00 94.62 108 ILE A O 1
ATOM 860 N N . PRO A 1 109 ? 18.652 -13.834 -3.535 1.00 90.00 109 PRO A N 1
ATOM 861 C CA . PRO A 1 109 ? 19.485 -14.892 -2.981 1.00 90.00 109 PRO A CA 1
ATOM 862 C C . PRO A 1 109 ? 20.016 -15.799 -4.091 1.00 90.00 109 PRO A C 1
ATOM 864 O O . PRO A 1 109 ? 19.234 -16.346 -4.868 1.00 90.00 109 PRO A O 1
ATOM 867 N N . CYS A 1 110 ? 21.331 -15.972 -4.135 1.00 86.94 110 CYS A N 1
ATOM 868 C CA . CYS A 1 110 ? 22.008 -16.968 -4.953 1.00 86.94 110 CYS A CA 1
ATOM 869 C C . CYS A 1 110 ? 22.513 -18.103 -4.056 1.00 86.94 110 CYS A C 1
ATOM 871 O O . CYS A 1 110 ? 22.763 -17.915 -2.861 1.00 86.94 110 CYS A O 1
ATOM 873 N N . HIS A 1 111 ? 22.630 -19.303 -4.618 1.00 81.12 111 HIS A N 1
ATOM 874 C CA . HIS A 1 111 ? 23.335 -20.381 -3.937 1.00 81.12 111 HIS A CA 1
ATOM 875 C C . HIS A 1 111 ? 24.845 -20.100 -4.032 1.00 81.12 111 HIS A C 1
ATOM 877 O O . HIS A 1 111 ? 25.291 -19.700 -5.110 1.00 81.12 111 HIS A O 1
ATOM 883 N N . PRO A 1 112 ? 25.642 -20.264 -2.958 1.00 63.84 112 PRO A N 1
ATOM 884 C CA . PRO A 1 112 ? 27.092 -20.126 -3.057 1.00 63.84 112 PRO A CA 1
ATOM 885 C C . PRO A 1 112 ? 27.644 -21.082 -4.125 1.00 6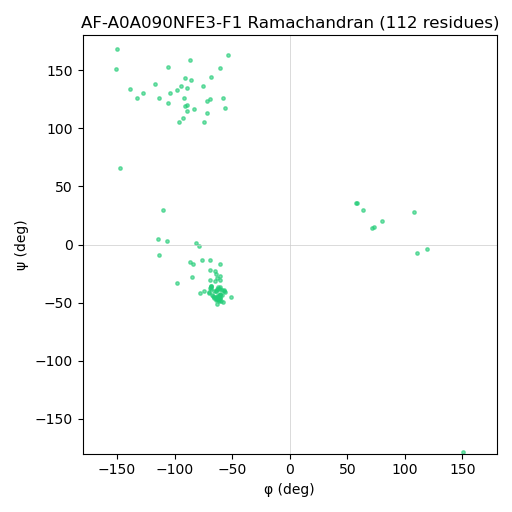3.84 112 PRO A C 1
ATOM 887 O O . PRO A 1 112 ? 27.497 -22.295 -4.000 1.00 63.84 112 PRO A O 1
ATOM 890 N N . GLY A 1 113 ? 28.251 -20.518 -5.174 1.00 61.34 113 GLY A N 1
ATOM 891 C CA . GLY A 1 113 ? 28.834 -21.255 -6.304 1.00 61.34 113 GLY A CA 1
ATOM 892 C C . GLY A 1 113 ? 28.234 -20.951 -7.684 1.00 61.34 113 GLY A C 1
ATOM 893 O O . GLY A 1 113 ? 28.738 -21.490 -8.666 1.00 61.34 113 GLY A O 1
ATOM 894 N N . CYS A 1 114 ? 27.194 -20.112 -7.767 1.00 51.16 114 CYS A N 1
ATOM 895 C CA . CYS A 1 114 ? 26.728 -19.498 -9.019 1.00 51.16 114 CYS A CA 1
ATOM 896 C C . CYS A 1 114 ? 27.434 -18.171 -9.306 1.00 51.16 114 CYS A C 1
ATOM 898 O O . CYS A 1 114 ? 27.726 -17.442 -8.330 1.00 51.16 114 CYS A O 1
#

Foldseek 3Di:
DCPVVCVVPPVVQVVVVVVCVVVVNDDPPDDDDDLVVVLVVLLVVVVVCVVVVHADADECVVVPLDLVSLVSSVVSPHPFHAQQAPVSVVVNVVVVGDHPHYCPPHHDDDDPPD

Sequence (114 aa):
MFVEALKRQNPALISAALSLWQQGKISPDSWVIDVDQILENGKRLIETARLYGIELYLMTKQFGRNPWLAEKLLALGYSGIVAVDYKEARVMRRAGLPVAHQGHLVQIPCHPGC

Mean predicted aligned error: 3.07 Å

Nearest PDB structures (foldseek):
  4kbx-assembly1_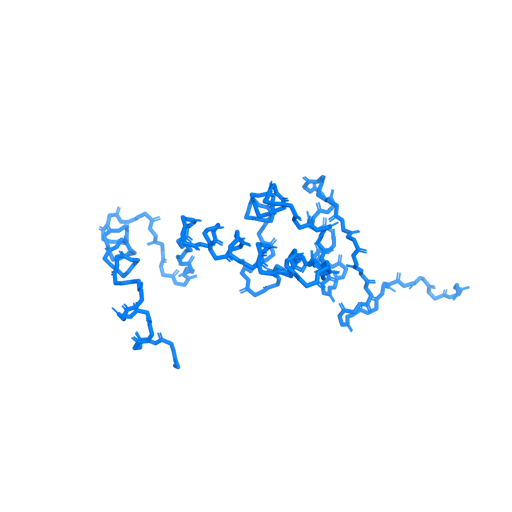A-2  TM=1.002E+00  e=2.603E-15  Escherichia coli K-12
  7dib-assembly1_B  TM=8.969E-01  e=6.377E-03  Candidatus Filomicrobium marinum
  7dib-assembly1_A  TM=9.007E-01  e=7.757E-03  Candidatus Filomicrobium marinum
  4v15-assembly1_B  TM=9.019E-01  e=6.265E-02  Achromobacter xylosoxidans
  3gwq-assembly1_A  TM=7.484E-01  e=1.464E-01  Paraburkholderia xenovorans LB400

Radius of gyration: 17.01 Å; Cα contacts (8 Å, |Δi|>4): 124; chains: 1; bounding box: 46×39×40 Å

Secondary structure (DSSP, 8-state):
--HHHHHHH-HHHHHHHHHHHHTT-S-SS-----HHHHHHHHHHHHHHHHHTT---EEE-GGGT--HHHHHHHHTTT-SEEEESSHHHHHHHHHTT--EEEESSSSPPP--TT-

pLDDT: mean 96.67, std 6.79, range [51.16, 98.81]